Protein AF-A0A2D8ESN5-F1 (afdb_monomer_lite)

Secondary structure (DSSP, 8-state):
---------PPEEEEPPHHHHHHT-EE--HHHHHHHHHTT--TTTPPTT-EEEEEEEETTS-EEEEEEEE-TTT--EEEEETTGGGT--TT-EEEEEEEEETTEEEEEEEETTT-GGGTHHHH--

Sequence (125 aa):
MNLPTLRSHAPAFLVLTATMLNKAIIDANASIRAFAKLVGIDYEQMQPGEKHTVEGEFTDGTPTVLSFYRTVNRGDRRFSVRGIKKQCEAGDTVALTFKVTAEGEVVWVVNVTRQPEYRRLVEAS

Radius of gyration: 13.96 Å; chains: 1; bounding box: 34×30×33 Å

Foldseek 3Di:
DDQPFVDPAQWAKDQAAPCCVVVQKAQQDPSNQVVCVVVVHHLVPDDAADKDWFWAAEPVRHIKIKIWHAHNPPRGTIIGIPPVNVVDDHRWMWIWGWGQDPVGIHIYIYRCVVVVVCVVSPVVD

pLDDT: mean 88.47, std 13.52, range [36.66, 97.5]

Structure (mmCIF, N/CA/C/O backbone):
data_AF-A0A2D8ESN5-F1
#
_entry.id   AF-A0A2D8ESN5-F1
#
loop_
_atom_site.group_PDB
_atom_site.id
_atom_site.type_symbol
_atom_site.label_atom_id
_atom_site.label_alt_id
_atom_site.label_comp_id
_atom_site.label_asym_id
_atom_site.label_entity_id
_atom_site.label_seq_id
_atom_site.pdbx_PDB_ins_code
_atom_site.Cartn_x
_atom_site.Cartn_y
_atom_site.Cartn_z
_atom_site.occupancy
_atom_site.B_iso_or_equiv
_atom_site.auth_seq_id
_atom_site.auth_comp_id
_atom_site.auth_asym_id
_atom_site.auth_atom_id
_atom_site.pdbx_PDB_model_num
ATOM 1 N N . MET A 1 1 ? -18.887 -3.988 14.354 1.00 38.03 1 MET A N 1
ATOM 2 C CA . MET A 1 1 ? -18.555 -2.557 14.179 1.00 38.03 1 MET A CA 1
ATOM 3 C C . MET A 1 1 ? -18.462 -2.297 12.680 1.00 38.03 1 MET A C 1
ATOM 5 O O . MET A 1 1 ? -17.586 -2.856 12.032 1.00 38.03 1 MET A O 1
ATOM 9 N N . ASN A 1 2 ? -19.430 -1.589 12.093 1.00 36.66 2 ASN A N 1
ATOM 10 C CA . ASN A 1 2 ? -19.380 -1.249 10.671 1.00 36.66 2 ASN A CA 1
ATOM 11 C C . ASN A 1 2 ? -18.421 -0.074 10.512 1.00 36.66 2 ASN A C 1
ATOM 13 O O . ASN A 1 2 ? -18.764 1.033 10.903 1.00 36.66 2 ASN A O 1
ATOM 17 N N . LEU A 1 3 ? -17.216 -0.324 9.996 1.00 46.47 3 LEU A N 1
ATOM 18 C CA . LEU A 1 3 ? -16.363 0.742 9.471 1.00 46.47 3 LEU A CA 1
ATOM 19 C C . LEU A 1 3 ? -17.182 1.512 8.423 1.00 46.47 3 LEU A C 1
ATOM 21 O O . LEU A 1 3 ? -17.571 0.896 7.426 1.00 46.47 3 LEU A O 1
ATOM 25 N N . PRO A 1 4 ? -17.500 2.798 8.642 1.00 45.25 4 PRO A N 1
ATOM 26 C CA . PRO A 1 4 ? -18.150 3.610 7.633 1.00 45.25 4 PRO A CA 1
ATOM 27 C C . PRO A 1 4 ? -17.094 3.920 6.576 1.00 45.25 4 PRO A C 1
ATOM 29 O O . PRO A 1 4 ? -16.357 4.890 6.679 1.00 45.25 4 PRO A O 1
ATOM 32 N N . THR A 1 5 ? -16.950 3.042 5.593 1.00 48.66 5 THR A N 1
ATOM 33 C CA . THR A 1 5 ? -16.195 3.351 4.382 1.00 48.66 5 THR A CA 1
ATOM 34 C C . THR A 1 5 ? -17.223 3.807 3.353 1.00 48.66 5 THR A C 1
ATOM 36 O O . THR A 1 5 ? -18.058 3.005 2.937 1.00 48.66 5 THR A O 1
ATOM 39 N N . LEU A 1 6 ? -17.205 5.084 2.955 1.00 44.19 6 LEU A N 1
ATOM 40 C CA . LEU A 1 6 ? -18.179 5.688 2.022 1.00 44.19 6 LEU A CA 1
ATOM 41 C C . LEU A 1 6 ? -17.999 5.226 0.565 1.00 44.19 6 LEU A C 1
ATOM 43 O O . LEU A 1 6 ? -18.619 5.750 -0.358 1.00 44.19 6 LEU A O 1
ATOM 47 N N . ARG A 1 7 ? -17.153 4.224 0.340 1.00 52.06 7 ARG A N 1
ATOM 48 C CA . ARG A 1 7 ? -16.730 3.772 -0.973 1.00 52.06 7 ARG A CA 1
ATOM 49 C C . ARG A 1 7 ? -17.045 2.289 -1.118 1.00 52.06 7 ARG A C 1
ATOM 51 O O . ARG A 1 7 ? -16.393 1.451 -0.506 1.00 52.06 7 ARG A O 1
ATOM 58 N N . SER A 1 8 ? -18.046 1.965 -1.941 1.00 56.62 8 SER A N 1
ATOM 59 C CA . SER A 1 8 ? -18.401 0.605 -2.393 1.00 56.62 8 SER A CA 1
ATOM 60 C C . SER A 1 8 ? -17.311 0.013 -3.301 1.00 56.62 8 SER A C 1
ATOM 62 O O . SER A 1 8 ? -17.550 -0.258 -4.472 1.00 56.62 8 SER A O 1
ATOM 64 N N . HIS A 1 9 ? -16.062 -0.004 -2.848 1.00 65.38 9 HIS A N 1
ATOM 65 C CA . HIS A 1 9 ? -14.895 -0.333 -3.660 1.00 65.38 9 HIS A CA 1
ATOM 66 C C . HIS A 1 9 ? -14.185 -1.484 -2.958 1.00 65.38 9 HIS A C 1
ATOM 68 O O . HIS A 1 9 ? -14.031 -1.454 -1.735 1.00 65.38 9 HIS A O 1
ATOM 74 N N . ALA A 1 10 ? -13.770 -2.498 -3.715 1.00 72.75 10 ALA A N 1
ATOM 75 C CA . ALA A 1 10 ? -13.034 -3.609 -3.136 1.00 72.75 10 ALA A CA 1
ATOM 76 C C . ALA A 1 10 ? -11.734 -3.077 -2.493 1.00 72.75 10 ALA A C 1
ATOM 78 O O . ALA A 1 10 ? -10.989 -2.341 -3.152 1.00 72.75 10 ALA A O 1
ATOM 79 N N . PRO A 1 11 ? -11.465 -3.398 -1.219 1.00 78.25 11 PRO A N 1
ATOM 80 C CA . PRO A 1 11 ? -10.215 -3.034 -0.561 1.00 78.25 11 PRO A CA 1
ATOM 81 C C . PRO A 1 11 ? -9.008 -3.610 -1.310 1.00 78.25 11 PRO A C 1
ATOM 83 O O . PRO A 1 11 ? -9.053 -4.697 -1.888 1.00 78.25 11 PRO A O 1
ATOM 86 N N . ALA A 1 12 ? -7.901 -2.872 -1.296 1.00 91.50 12 ALA A N 1
ATOM 87 C CA . ALA A 1 12 ? -6.641 -3.367 -1.833 1.00 91.50 12 ALA A CA 1
ATOM 88 C C . ALA A 1 12 ? -5.972 -4.269 -0.803 1.00 91.50 12 ALA A C 1
ATOM 90 O O . ALA A 1 12 ? -5.997 -3.930 0.373 1.00 91.50 12 ALA A O 1
ATOM 91 N N . PHE A 1 13 ? -5.298 -5.345 -1.204 1.00 93.38 13 PHE A N 1
ATOM 92 C CA . PHE A 1 13 ? -4.509 -6.120 -0.248 1.00 93.38 13 PHE A CA 1
ATOM 93 C C . PHE A 1 13 ? -3.264 -6.753 -0.859 1.00 93.38 13 PHE A C 1
ATOM 95 O O . PHE A 1 13 ? -3.139 -6.906 -2.077 1.00 93.38 13 PHE A O 1
ATOM 102 N N . LEU A 1 14 ? -2.319 -7.113 0.006 1.00 94.06 14 LEU A N 1
ATOM 103 C CA . LEU A 1 14 ? -1.150 -7.907 -0.349 1.00 94.06 14 LEU A CA 1
ATOM 104 C C . LEU A 1 14 ? -0.618 -8.694 0.852 1.00 94.06 14 LEU A C 1
ATOM 106 O O . LEU A 1 14 ? -0.701 -8.240 1.992 1.00 94.06 14 LEU A O 1
ATOM 110 N N . VAL A 1 15 ? -0.024 -9.854 0.573 1.00 94.94 15 VAL A N 1
ATOM 111 C CA . VAL A 1 15 ? 0.750 -10.625 1.553 1.00 94.94 15 VAL A CA 1
ATOM 112 C C . VAL A 1 15 ? 2.197 -10.152 1.496 1.00 94.94 15 VAL A C 1
ATOM 114 O O . VAL A 1 15 ? 2.829 -10.176 0.436 1.00 94.94 15 VAL A O 1
ATOM 117 N N . LEU A 1 16 ? 2.727 -9.698 2.626 1.00 95.44 16 LEU A N 1
ATOM 118 C CA . LEU A 1 16 ? 4.076 -9.163 2.720 1.00 95.44 16 LEU A CA 1
ATOM 119 C C . LEU A 1 16 ? 5.107 -10.285 2.730 1.00 95.44 16 LEU A C 1
ATOM 121 O O . LEU A 1 16 ? 5.079 -11.177 3.571 1.00 95.44 16 LEU A O 1
ATOM 125 N N . THR A 1 17 ? 6.085 -10.208 1.834 1.00 94.69 17 THR A N 1
ATOM 126 C CA . THR A 1 17 ? 7.252 -11.095 1.872 1.00 94.69 17 THR A CA 1
ATOM 127 C C . THR A 1 17 ? 8.409 -10.447 2.630 1.00 94.69 17 THR A C 1
ATOM 129 O O . THR A 1 17 ? 8.503 -9.220 2.740 1.00 94.69 17 THR A O 1
ATOM 132 N N . ALA A 1 18 ? 9.359 -11.260 3.098 1.00 93.31 18 ALA A N 1
ATOM 133 C CA . ALA A 1 18 ? 10.573 -10.754 3.742 1.00 93.31 18 ALA A CA 1
ATOM 134 C C . ALA A 1 18 ? 11.347 -9.778 2.837 1.00 93.31 18 ALA A C 1
ATOM 136 O O . ALA A 1 18 ? 11.869 -8.767 3.304 1.00 93.31 18 ALA A O 1
ATOM 137 N N . THR A 1 19 ? 11.387 -10.031 1.524 1.00 91.25 19 THR A N 1
ATOM 138 C CA . THR A 1 19 ? 12.041 -9.140 0.556 1.00 91.25 19 THR A CA 1
ATOM 139 C C . THR A 1 19 ? 11.321 -7.802 0.428 1.00 91.25 19 THR A C 1
ATOM 141 O O . THR A 1 19 ? 11.990 -6.766 0.420 1.00 91.25 19 THR A O 1
ATOM 144 N N . MET A 1 20 ? 9.984 -7.817 0.362 1.00 93.12 20 MET A N 1
ATOM 145 C CA . MET A 1 20 ? 9.164 -6.603 0.286 1.00 93.12 20 MET A CA 1
ATOM 146 C C . MET A 1 20 ? 9.404 -5.698 1.485 1.00 93.12 20 MET A C 1
ATOM 148 O O . MET A 1 20 ? 9.629 -4.501 1.317 1.00 93.12 20 MET A O 1
ATOM 152 N N . LEU A 1 21 ? 9.429 -6.285 2.684 1.00 92.44 21 LEU A N 1
ATOM 153 C CA . LEU A 1 21 ? 9.769 -5.563 3.898 1.00 92.44 21 LEU A CA 1
ATOM 154 C C . LEU A 1 21 ? 11.196 -5.044 3.805 1.00 92.44 21 LEU A C 1
ATOM 156 O O . LEU A 1 21 ? 11.399 -3.834 3.809 1.00 92.44 21 LEU A O 1
ATOM 160 N N . ASN A 1 22 ? 12.188 -5.925 3.663 1.00 88.75 22 ASN A N 1
ATOM 161 C CA . ASN A 1 22 ? 13.602 -5.562 3.746 1.00 88.75 22 ASN A CA 1
ATOM 162 C C . ASN A 1 22 ? 13.998 -4.445 2.784 1.00 88.75 22 ASN A C 1
ATOM 164 O O . ASN A 1 22 ? 14.637 -3.487 3.224 1.00 88.75 22 ASN A O 1
ATOM 168 N N . LYS A 1 23 ? 13.561 -4.536 1.526 1.00 85.19 23 LYS A N 1
ATOM 169 C CA . LYS A 1 23 ? 13.872 -3.551 0.487 1.00 85.19 23 LYS A CA 1
ATOM 170 C C . LYS A 1 23 ? 12.884 -2.383 0.431 1.00 85.19 23 LYS A C 1
ATOM 172 O O . LYS A 1 23 ? 13.163 -1.426 -0.277 1.00 85.19 23 LYS A O 1
ATOM 177 N N . ALA A 1 24 ? 11.758 -2.454 1.148 1.00 79.62 24 ALA A N 1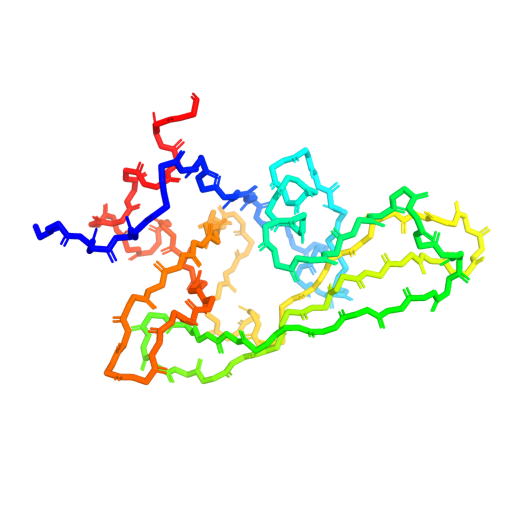
ATOM 178 C CA . ALA A 1 24 ? 10.640 -1.510 1.045 1.00 79.62 24 ALA A CA 1
ATOM 179 C C . ALA A 1 24 ? 10.155 -1.312 -0.408 1.00 79.62 24 ALA A C 1
ATOM 181 O O . ALA A 1 24 ? 9.811 -0.206 -0.828 1.00 79.62 24 ALA A O 1
ATOM 182 N N . ILE A 1 25 ? 10.160 -2.398 -1.184 1.00 82.06 25 ILE A N 1
ATOM 183 C CA . ILE A 1 25 ? 9.784 -2.427 -2.598 1.00 82.06 25 ILE A CA 1
ATOM 184 C C . ILE A 1 25 ? 8.693 -3.478 -2.759 1.00 82.06 25 ILE A C 1
ATOM 186 O O . ILE A 1 25 ? 8.952 -4.667 -2.582 1.00 82.06 25 ILE A O 1
ATOM 190 N N . ILE A 1 26 ? 7.484 -3.032 -3.086 1.00 93.12 26 ILE A N 1
ATOM 191 C CA . ILE A 1 26 ? 6.327 -3.892 -3.327 1.00 93.12 26 ILE A CA 1
ATOM 192 C C . ILE A 1 26 ? 5.887 -3.669 -4.770 1.00 93.12 26 ILE A C 1
ATOM 194 O O . ILE A 1 26 ? 5.714 -2.526 -5.191 1.00 93.12 26 ILE A O 1
ATOM 198 N N . ASP A 1 27 ? 5.704 -4.739 -5.535 1.00 94.06 27 ASP A N 1
ATOM 199 C CA . ASP A 1 27 ? 5.094 -4.618 -6.857 1.00 94.06 27 ASP A CA 1
ATOM 200 C C . ASP A 1 27 ? 3.603 -4.302 -6.705 1.00 94.06 27 ASP A C 1
ATOM 202 O O . ASP A 1 27 ? 2.884 -4.942 -5.933 1.00 94.06 27 ASP A O 1
ATOM 206 N N . ALA A 1 28 ? 3.125 -3.301 -7.443 1.00 94.12 28 ALA A N 1
ATOM 207 C CA . ALA A 1 28 ? 1.726 -2.904 -7.401 1.00 94.12 28 ALA A CA 1
ATOM 208 C C . ALA A 1 28 ? 0.870 -3.957 -8.125 1.00 94.12 28 ALA A C 1
ATOM 210 O O . ALA A 1 28 ? 0.746 -3.950 -9.357 1.00 94.12 28 ALA A O 1
ATOM 211 N N . ASN A 1 29 ? 0.287 -4.880 -7.356 1.00 94.25 29 ASN A N 1
ATOM 212 C CA . ASN A 1 29 ? -0.644 -5.892 -7.857 1.00 94.25 29 ASN A CA 1
ATOM 213 C C . ASN A 1 29 ? -1.952 -5.252 -8.385 1.00 94.25 29 ASN A C 1
ATOM 215 O O . ASN A 1 29 ? -2.134 -4.035 -8.338 1.00 94.25 29 ASN A O 1
ATOM 219 N N . ALA A 1 30 ? -2.869 -6.062 -8.922 1.00 92.81 30 ALA A N 1
ATOM 220 C CA . ALA A 1 30 ? -4.101 -5.551 -9.529 1.00 92.81 30 ALA A CA 1
ATOM 221 C C . ALA A 1 30 ? -4.942 -4.695 -8.566 1.00 92.81 30 ALA A C 1
ATOM 223 O O . ALA A 1 30 ? -5.365 -3.604 -8.950 1.00 92.81 30 ALA A O 1
ATOM 224 N N . SER A 1 31 ? -5.114 -5.135 -7.317 1.00 93.06 31 SER A N 1
ATOM 225 C CA . SER A 1 31 ? -5.903 -4.402 -6.328 1.00 93.06 31 SER A CA 1
ATOM 226 C C . SER A 1 31 ? -5.226 -3.097 -5.903 1.00 93.06 31 SER A C 1
ATOM 228 O O . SER A 1 31 ? -5.894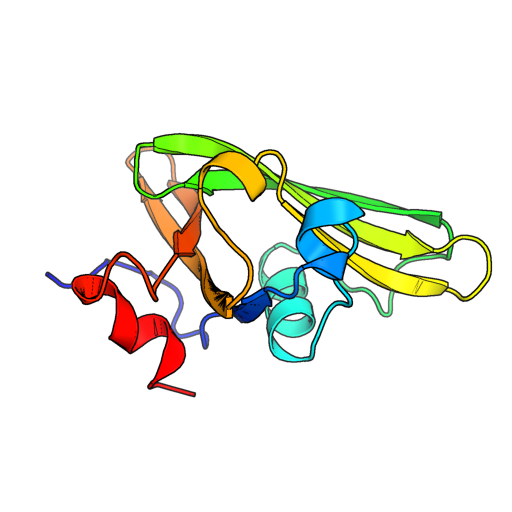 -2.080 -5.768 1.00 93.06 31 SER A O 1
ATOM 230 N N . ILE A 1 32 ? -3.893 -3.075 -5.771 1.00 94.88 32 ILE A N 1
ATOM 231 C CA . ILE A 1 32 ? -3.133 -1.853 -5.460 1.00 94.88 32 ILE A CA 1
ATOM 232 C C . ILE A 1 32 ? -3.228 -0.837 -6.599 1.00 94.88 32 ILE A C 1
ATOM 234 O O . ILE A 1 32 ? -3.369 0.355 -6.343 1.00 94.88 32 ILE A O 1
ATOM 238 N N . ARG A 1 33 ? -3.200 -1.285 -7.860 1.00 95.06 33 ARG A N 1
ATOM 239 C CA . ARG A 1 33 ? -3.397 -0.390 -9.012 1.00 95.06 33 ARG A CA 1
ATOM 240 C C . ARG A 1 33 ? -4.820 0.158 -9.077 1.00 95.06 33 ARG A C 1
ATOM 242 O O . ARG A 1 33 ? -4.988 1.331 -9.384 1.00 95.06 33 ARG A O 1
ATOM 249 N N . ALA A 1 34 ? -5.826 -0.664 -8.778 1.00 92.50 34 ALA A N 1
ATOM 250 C CA . ALA A 1 34 ? -7.205 -0.197 -8.671 1.00 92.50 34 ALA A CA 1
ATOM 251 C C . ALA A 1 34 ? -7.344 0.844 -7.551 1.00 92.50 34 ALA A C 1
ATOM 253 O O . ALA A 1 34 ? -7.902 1.911 -7.785 1.00 92.50 34 ALA A O 1
ATOM 254 N N . PHE A 1 35 ? -6.751 0.583 -6.383 1.00 92.88 35 PHE A N 1
ATOM 255 C CA . PHE A 1 35 ? -6.730 1.521 -5.263 1.00 92.88 35 PHE A CA 1
ATOM 256 C C . PHE A 1 35 ? -6.028 2.839 -5.605 1.00 92.88 35 PHE A C 1
ATOM 258 O O . PHE A 1 35 ? -6.547 3.903 -5.285 1.00 92.88 35 PHE A O 1
ATOM 265 N N . ALA A 1 36 ? -4.895 2.785 -6.311 1.00 94.12 36 ALA A N 1
ATOM 266 C CA . ALA A 1 36 ? -4.183 3.977 -6.768 1.00 94.12 36 ALA A CA 1
ATOM 267 C C . ALA A 1 36 ? -5.097 4.910 -7.589 1.00 94.12 36 ALA A C 1
ATOM 269 O O . ALA A 1 36 ? -5.107 6.117 -7.360 1.00 94.12 36 ALA A O 1
ATOM 270 N N . LYS A 1 37 ? -5.949 4.361 -8.466 1.00 93.31 37 LYS A N 1
ATOM 271 C CA . LYS A 1 37 ? -6.896 5.168 -9.256 1.00 93.31 37 LYS A CA 1
ATOM 272 C C . LYS A 1 37 ? -7.924 5.891 -8.387 1.00 93.31 37 LYS A C 1
ATOM 274 O O . LYS A 1 37 ? -8.313 7.007 -8.716 1.00 93.31 37 LYS A O 1
ATOM 279 N N . LEU A 1 38 ? -8.332 5.292 -7.266 1.00 91.00 38 LEU A N 1
ATOM 280 C CA . LEU A 1 38 ? -9.275 5.908 -6.322 1.00 91.00 38 LEU A CA 1
ATOM 281 C C . LEU A 1 38 ? -8.697 7.152 -5.648 1.00 91.00 38 LEU A C 1
ATOM 283 O O . LEU A 1 38 ? -9.444 8.067 -5.315 1.00 91.00 38 LEU A O 1
ATOM 287 N N . VAL A 1 39 ? -7.376 7.181 -5.468 1.00 91.19 39 VAL A N 1
ATOM 288 C CA . VAL A 1 39 ? -6.632 8.327 -4.928 1.00 91.19 39 VAL A CA 1
ATOM 289 C C . VAL A 1 39 ? -6.070 9.234 -6.033 1.00 91.19 39 VAL A C 1
ATOM 291 O O . VAL A 1 39 ? -5.198 10.054 -5.771 1.00 91.19 39 VAL A O 1
ATOM 294 N N . GLY A 1 40 ? -6.564 9.097 -7.270 1.00 92.69 40 GLY A N 1
ATOM 295 C CA . GLY A 1 40 ? -6.202 9.958 -8.401 1.00 92.69 40 GLY A CA 1
ATOM 296 C C . GLY A 1 40 ? -4.885 9.605 -9.098 1.00 92.69 40 GLY A C 1
ATOM 297 O O . GLY A 1 40 ? -4.382 10.410 -9.875 1.00 92.69 40 GLY A O 1
ATOM 298 N N . ILE A 1 41 ? -4.317 8.423 -8.844 1.00 95.25 41 ILE A N 1
ATOM 299 C CA . ILE A 1 41 ? -3.032 7.989 -9.404 1.00 95.25 41 ILE A CA 1
ATOM 300 C C . ILE A 1 41 ? -3.262 6.858 -10.412 1.00 95.25 41 ILE A C 1
ATOM 302 O O . ILE A 1 41 ? -3.622 5.740 -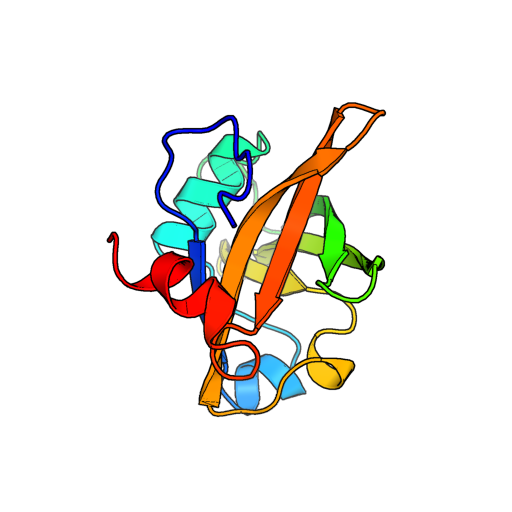10.040 1.00 95.25 41 ILE A O 1
ATOM 306 N N . ASP A 1 42 ? -2.993 7.112 -11.694 1.00 95.88 42 ASP A N 1
ATOM 307 C CA . ASP A 1 42 ? -3.029 6.081 -12.736 1.00 95.88 42 ASP A CA 1
ATOM 308 C C . ASP A 1 42 ? -1.620 5.740 -13.234 1.00 95.88 42 ASP A C 1
ATOM 310 O O . ASP A 1 42 ? -0.993 6.505 -13.966 1.00 95.88 42 ASP A O 1
ATOM 314 N N . TYR A 1 43 ? -1.131 4.548 -12.883 1.00 95.25 43 TYR A N 1
ATOM 315 C CA . TYR A 1 43 ? 0.169 4.053 -13.341 1.00 95.25 43 TYR A CA 1
ATOM 316 C C . TYR A 1 43 ? 0.322 4.015 -14.867 1.00 95.25 43 TYR A C 1
ATOM 318 O O . TYR A 1 43 ? 1.453 4.078 -15.346 1.00 95.25 43 TYR A O 1
ATOM 326 N N . GLU A 1 44 ? -0.773 3.884 -15.621 1.00 93.94 44 GLU A N 1
ATOM 327 C CA . GLU A 1 44 ? -0.729 3.876 -17.089 1.00 93.94 44 GLU A CA 1
ATOM 328 C C . GLU A 1 44 ? -0.431 5.270 -17.663 1.00 93.94 44 GLU A C 1
ATOM 330 O O . GLU A 1 44 ? 0.085 5.384 -18.771 1.00 93.94 44 GLU A O 1
ATOM 335 N N . GLN A 1 45 ? -0.715 6.326 -16.896 1.00 95.50 45 GLN A N 1
ATOM 336 C CA . GLN A 1 45 ? -0.434 7.715 -17.266 1.00 95.50 45 GLN A CA 1
ATOM 337 C C . GLN A 1 45 ? 0.917 8.207 -16.727 1.00 95.50 45 GLN A C 1
ATOM 339 O O . GLN A 1 45 ? 1.442 9.205 -17.214 1.00 95.50 45 GLN A O 1
ATOM 344 N N . MET A 1 46 ? 1.496 7.500 -15.753 1.00 96.50 46 MET A N 1
ATOM 345 C CA . MET A 1 46 ? 2.783 7.852 -15.152 1.00 96.50 46 MET A CA 1
ATOM 346 C C . MET A 1 46 ? 3.963 7.552 -16.082 1.00 96.50 46 MET A C 1
ATOM 348 O O . MET A 1 46 ? 4.021 6.496 -16.721 1.00 96.50 46 MET A O 1
ATOM 352 N N . GLN A 1 47 ? 4.978 8.408 -16.060 1.00 96.12 47 GLN A N 1
ATOM 353 C CA . GLN A 1 47 ? 6.258 8.196 -16.732 1.00 96.12 47 GLN A CA 1
ATOM 354 C C . GLN A 1 47 ? 7.227 7.364 -15.869 1.00 96.12 47 GLN A C 1
ATOM 356 O O . GLN A 1 47 ? 7.126 7.350 -14.639 1.00 96.12 47 GLN A O 1
ATOM 361 N N . PRO A 1 48 ? 8.194 6.641 -16.468 1.00 96.44 48 PRO A N 1
ATOM 362 C CA . PRO A 1 48 ? 9.273 6.005 -15.712 1.00 96.44 48 PRO A CA 1
ATOM 363 C C . PRO A 1 48 ? 10.020 7.013 -14.823 1.00 96.44 48 PRO A C 1
ATOM 365 O O . PRO A 1 48 ? 10.433 8.070 -15.286 1.00 96.44 48 PRO A O 1
ATOM 368 N N . GLY A 1 49 ? 10.203 6.681 -13.543 1.00 94.38 49 GLY A N 1
ATOM 369 C CA . GLY A 1 49 ? 10.810 7.568 -12.543 1.00 94.38 49 GLY A CA 1
ATOM 370 C C . GLY A 1 49 ? 9.819 8.460 -11.793 1.00 94.38 49 GLY A C 1
ATOM 371 O O . GLY A 1 49 ? 10.175 9.007 -10.751 1.00 94.38 49 GLY A O 1
ATOM 372 N N . GLU A 1 50 ? 8.575 8.567 -12.263 1.00 97.19 50 GLU A N 1
ATOM 373 C CA . GLU A 1 50 ? 7.539 9.350 -11.598 1.00 97.19 50 GLU A CA 1
ATOM 374 C C . GLU A 1 50 ? 7.095 8.694 -10.286 1.00 97.19 50 GLU A C 1
ATOM 376 O O . GLU A 1 50 ? 7.009 7.463 -10.174 1.00 97.19 50 GLU A O 1
ATOM 381 N N . LYS A 1 51 ? 6.805 9.530 -9.287 1.00 96.75 51 LYS A N 1
ATOM 382 C CA . LYS A 1 51 ? 6.390 9.124 -7.947 1.00 96.75 51 LYS A CA 1
ATOM 383 C C . LYS A 1 51 ? 5.319 10.070 -7.418 1.00 96.75 51 LYS A C 1
ATOM 385 O O . LYS A 1 51 ? 5.552 11.269 -7.325 1.00 96.75 51 LYS A O 1
ATOM 390 N N . HIS A 1 52 ? 4.220 9.486 -6.963 1.00 97.50 52 HIS A N 1
ATOM 391 C CA . HIS A 1 52 ? 3.134 10.156 -6.255 1.00 97.50 52 HIS A CA 1
ATOM 392 C C . HIS A 1 52 ? 3.037 9.639 -4.829 1.00 97.50 52 HIS A C 1
ATOM 394 O O . HIS A 1 52 ? 3.334 8.471 -4.554 1.00 97.50 52 HIS A O 1
ATOM 400 N N . THR A 1 53 ? 2.626 10.508 -3.913 1.00 96.88 53 THR A N 1
ATOM 401 C CA . THR A 1 53 ? 2.478 10.164 -2.499 1.00 96.88 53 THR A CA 1
ATOM 402 C C . THR A 1 53 ? 1.112 10.539 -1.974 1.00 96.88 53 THR A C 1
ATOM 404 O O . THR A 1 53 ? 0.587 11.591 -2.322 1.00 96.88 53 THR A O 1
ATOM 407 N N . VAL A 1 54 ? 0.579 9.693 -1.099 1.00 95.56 54 VAL A N 1
ATOM 408 C CA . VAL A 1 54 ? -0.696 9.910 -0.417 1.00 95.56 54 VAL A CA 1
ATOM 409 C C . VAL A 1 54 ? -0.483 9.704 1.074 1.00 95.56 54 VAL A C 1
ATOM 411 O O . VAL A 1 54 ? 0.202 8.761 1.485 1.00 95.56 54 VAL A O 1
ATOM 414 N N . GLU A 1 55 ? -1.039 10.601 1.876 1.00 95.69 55 GLU A N 1
ATOM 415 C CA . GLU A 1 55 ? -1.029 10.478 3.329 1.00 95.69 55 GLU A CA 1
ATOM 416 C C . GLU A 1 55 ? -2.008 9.392 3.775 1.00 95.69 55 GLU A C 1
ATOM 418 O O . GLU A 1 55 ? -3.070 9.188 3.185 1.00 95.69 55 GLU A O 1
ATOM 423 N N . GLY A 1 56 ? -1.632 8.671 4.821 1.00 94.88 56 GLY A N 1
ATOM 424 C CA . GLY A 1 56 ? -2.486 7.671 5.432 1.00 94.88 56 GLY A CA 1
ATOM 425 C C . GLY A 1 56 ? -2.143 7.478 6.894 1.00 94.88 56 GLY A C 1
ATOM 426 O O . GLY A 1 56 ? -1.236 8.112 7.430 1.00 94.88 56 GLY A O 1
ATOM 427 N N . GLU A 1 57 ? -2.830 6.549 7.533 1.00 96.00 57 GLU A N 1
ATOM 428 C CA . GLU A 1 57 ? -2.569 6.174 8.916 1.00 96.00 57 GLU A CA 1
ATOM 429 C C . GLU A 1 57 ? -2.681 4.659 9.108 1.00 96.00 57 GLU A C 1
ATOM 431 O O . GLU A 1 57 ? -3.393 3.961 8.378 1.00 96.00 57 GLU A O 1
ATOM 436 N N . PHE A 1 58 ? -1.956 4.142 10.094 1.00 95.94 58 PHE A N 1
ATOM 437 C CA . PHE A 1 58 ? -2.156 2.789 10.601 1.00 95.94 58 PHE A CA 1
ATOM 438 C C . PHE A 1 58 ? -3.346 2.742 11.571 1.00 95.94 58 PHE A C 1
ATOM 440 O O . PHE A 1 58 ? -3.905 3.762 11.974 1.00 95.94 58 PHE A O 1
ATOM 447 N N . THR A 1 59 ? -3.758 1.538 11.962 1.00 93.25 59 THR A N 1
ATOM 448 C CA . THR A 1 59 ? -4.897 1.326 12.872 1.00 93.25 59 THR A CA 1
ATOM 449 C C . THR A 1 59 ? -4.694 1.878 14.280 1.00 93.25 59 THR A C 1
ATOM 451 O O . THR A 1 59 ? -5.675 2.215 14.935 1.00 93.25 59 THR A O 1
ATOM 454 N N . ASP A 1 60 ? -3.445 2.038 14.713 1.00 92.00 60 ASP A N 1
ATOM 455 C CA . ASP A 1 60 ? -3.066 2.677 15.977 1.00 92.00 60 ASP A CA 1
ATOM 456 C C . ASP A 1 60 ? -3.017 4.218 15.901 1.00 92.00 60 ASP A C 1
ATOM 458 O O . ASP A 1 60 ? -2.658 4.872 16.878 1.00 92.00 60 ASP A O 1
ATOM 462 N N . GLY A 1 61 ? -3.366 4.807 14.749 1.00 92.44 61 GLY A N 1
ATOM 463 C CA . GLY A 1 61 ? -3.303 6.249 14.503 1.00 92.44 61 GLY A CA 1
ATOM 464 C C . GLY A 1 61 ? -1.917 6.757 14.102 1.00 92.44 61 GLY A C 1
ATOM 465 O O . GLY A 1 61 ? -1.751 7.956 13.895 1.00 92.44 61 GLY A O 1
ATOM 466 N N . THR A 1 62 ? -0.910 5.886 13.961 1.00 95.38 62 THR A N 1
ATOM 467 C CA . THR A 1 62 ? 0.416 6.291 13.481 1.00 95.38 62 THR A CA 1
ATOM 468 C C . THR A 1 62 ? 0.319 6.814 12.041 1.00 95.38 62 THR A C 1
ATOM 470 O O . THR A 1 62 ? -0.044 6.039 11.147 1.00 95.38 62 THR A O 1
ATOM 473 N N . PRO A 1 63 ? 0.717 8.071 11.759 1.00 96.00 63 PRO A N 1
ATOM 474 C CA . PRO A 1 63 ? 0.718 8.600 10.400 1.00 96.00 63 PRO A CA 1
ATOM 475 C C . PRO A 1 63 ? 1.724 7.874 9.505 1.00 96.00 63 PRO A C 1
ATOM 477 O O . PRO A 1 63 ? 2.829 7.505 9.920 1.00 96.00 63 PRO A O 1
ATOM 480 N N . THR A 1 64 ? 1.373 7.710 8.237 1.00 96.44 64 THR A N 1
ATOM 481 C CA . THR A 1 64 ? 2.220 7.101 7.217 1.00 96.44 64 THR A CA 1
ATOM 482 C C . THR A 1 64 ? 2.069 7.796 5.867 1.00 96.44 64 THR A C 1
ATOM 484 O O . THR A 1 64 ? 1.203 8.636 5.649 1.00 96.44 64 THR A O 1
ATOM 487 N N . VAL A 1 65 ? 2.969 7.451 4.951 1.00 96.81 65 VAL A N 1
ATOM 488 C CA . VAL A 1 65 ? 2.954 7.914 3.568 1.00 96.81 65 VAL A CA 1
ATOM 489 C C . VAL A 1 65 ? 3.018 6.696 2.665 1.00 96.81 65 VAL A C 1
ATOM 491 O O . VAL A 1 65 ? 3.950 5.886 2.755 1.00 96.81 65 VAL A O 1
ATOM 494 N N . LEU A 1 66 ? 2.036 6.593 1.779 1.00 95.69 66 LEU A N 1
ATOM 495 C CA . LEU A 1 66 ? 1.994 5.630 0.696 1.00 95.69 66 LEU A CA 1
ATOM 496 C C . LEU A 1 66 ? 2.682 6.253 -0.515 1.00 95.69 66 LEU A C 1
ATOM 498 O O . LEU A 1 66 ? 2.413 7.397 -0.866 1.00 95.69 66 LEU A O 1
ATOM 502 N N . SER A 1 67 ? 3.591 5.520 -1.147 1.00 96.62 67 SER A N 1
ATOM 503 C CA . SER A 1 67 ? 4.275 5.947 -2.368 1.00 96.62 67 SER A CA 1
ATOM 504 C C . SER A 1 67 ? 3.910 5.031 -3.524 1.00 96.62 67 SER A C 1
ATOM 506 O O . SER A 1 67 ? 4.166 3.831 -3.456 1.00 96.62 67 SER A O 1
ATOM 508 N N . PHE A 1 68 ? 3.399 5.606 -4.605 1.00 96.69 68 PHE A N 1
ATOM 509 C CA . PHE A 1 68 ? 3.097 4.929 -5.862 1.00 96.69 68 PHE A CA 1
ATOM 510 C C . PHE A 1 68 ? 4.066 5.458 -6.914 1.00 96.69 68 PHE A C 1
ATOM 512 O O . PHE A 1 68 ? 4.150 6.665 -7.118 1.00 96.69 68 PHE A O 1
ATOM 519 N N . TYR A 1 69 ? 4.864 4.592 -7.534 1.00 96.31 69 TYR A N 1
ATOM 520 C CA . TYR A 1 69 ? 5.933 5.041 -8.425 1.00 96.31 69 TYR A CA 1
ATOM 521 C C . TYR A 1 69 ? 6.237 4.060 -9.550 1.00 96.31 69 TYR A C 1
ATOM 523 O O . TYR A 1 69 ? 6.014 2.854 -9.419 1.00 96.31 69 TYR A O 1
ATOM 531 N N . ARG A 1 70 ? 6.793 4.572 -10.650 1.00 96.75 70 ARG A N 1
ATOM 532 C CA . ARG A 1 70 ? 7.369 3.750 -11.718 1.00 96.75 70 ARG A CA 1
ATOM 533 C C . ARG A 1 70 ? 8.885 3.750 -11.620 1.00 96.75 70 ARG A C 1
ATOM 535 O O . ARG A 1 70 ? 9.499 4.792 -11.414 1.00 96.75 70 ARG A O 1
ATOM 542 N N . THR A 1 71 ? 9.523 2.593 -11.775 1.00 94.00 71 THR A N 1
ATOM 543 C CA . THR A 1 71 ? 10.994 2.547 -11.790 1.00 94.00 71 THR A CA 1
ATOM 544 C C . THR A 1 71 ? 11.556 3.251 -13.019 1.00 94.00 71 THR A C 1
ATOM 546 O O . THR A 1 71 ? 10.980 3.160 -14.097 1.00 94.00 71 THR A O 1
ATOM 549 N N . VAL A 1 72 ? 12.702 3.920 -12.867 1.00 91.94 72 VAL A N 1
ATOM 550 C CA . VAL A 1 72 ? 13.353 4.660 -13.964 1.00 91.94 72 VAL A CA 1
ATOM 551 C C . VAL A 1 72 ? 13.687 3.741 -15.144 1.00 91.94 72 VAL A C 1
ATOM 553 O O . VAL A 1 72 ? 13.419 4.086 -16.286 1.00 91.94 72 VAL A O 1
ATOM 556 N N . ASN A 1 73 ? 14.226 2.549 -14.874 1.00 89.75 73 ASN A N 1
ATOM 557 C CA . ASN A 1 73 ? 14.774 1.694 -15.931 1.00 89.75 73 ASN A CA 1
ATOM 558 C C . ASN A 1 73 ? 13.695 0.884 -16.658 1.00 89.75 73 ASN A C 1
ATOM 560 O O . ASN A 1 73 ? 13.545 0.979 -17.869 1.00 89.75 73 ASN A O 1
ATOM 564 N N . ARG A 1 74 ? 12.961 0.040 -15.922 1.00 87.88 74 ARG A N 1
ATOM 565 C CA . ARG A 1 74 ? 11.984 -0.896 -16.508 1.00 87.88 74 ARG A CA 1
ATOM 566 C C . ARG A 1 74 ? 10.564 -0.336 -16.539 1.00 87.88 74 ARG A C 1
ATOM 568 O O . ARG A 1 74 ? 9.686 -0.950 -17.133 1.00 87.88 74 ARG A O 1
ATOM 575 N N . GLY A 1 75 ? 10.318 0.796 -15.877 1.00 90.88 75 GLY A N 1
ATOM 576 C CA . GLY A 1 75 ? 8.970 1.334 -15.720 1.00 90.88 75 GLY A CA 1
ATOM 577 C C . GLY A 1 75 ? 8.070 0.464 -14.839 1.00 90.88 75 GLY A C 1
ATOM 578 O O . GLY A 1 75 ? 6.849 0.583 -14.960 1.00 90.88 75 GLY A O 1
ATOM 579 N N . ASP A 1 76 ? 8.648 -0.398 -13.988 1.00 94.19 76 ASP A N 1
ATOM 580 C CA . ASP A 1 76 ? 7.907 -1.312 -13.110 1.00 94.19 76 ASP A CA 1
ATOM 581 C C . ASP A 1 76 ? 6.998 -0.503 -12.183 1.00 94.19 76 ASP A C 1
ATOM 583 O O . ASP A 1 76 ? 7.447 0.455 -11.549 1.00 94.19 76 ASP A O 1
ATOM 587 N N . ARG A 1 77 ? 5.735 -0.916 -12.071 1.00 96.12 77 ARG A N 1
ATOM 588 C CA . ARG A 1 77 ? 4.741 -0.282 -11.197 1.00 96.12 77 ARG A CA 1
ATOM 589 C C . ARG A 1 77 ? 4.964 -0.752 -9.766 1.00 96.12 77 ARG A C 1
ATOM 591 O O . ARG A 1 77 ? 4.749 -1.925 -9.460 1.00 96.12 77 ARG A O 1
ATOM 598 N N . ARG A 1 78 ? 5.394 0.155 -8.896 1.00 95.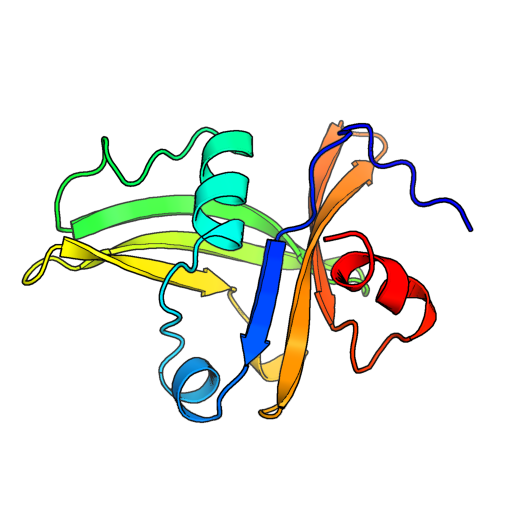81 78 ARG A N 1
ATOM 599 C CA . ARG A 1 78 ? 5.776 -0.150 -7.519 1.00 95.81 78 ARG A CA 1
ATOM 600 C C . ARG A 1 78 ? 5.052 0.703 -6.503 1.00 95.81 78 ARG A C 1
ATOM 602 O O . ARG A 1 78 ? 4.562 1.796 -6.788 1.00 95.81 78 ARG A O 1
ATOM 609 N N . PHE A 1 79 ? 5.028 0.160 -5.302 1.00 95.19 79 PHE A N 1
ATOM 610 C CA . PHE A 1 79 ? 4.342 0.660 -4.138 1.00 95.19 79 PHE A CA 1
ATOM 611 C C . PHE A 1 79 ? 5.255 0.557 -2.910 1.00 95.19 79 PHE A C 1
ATOM 613 O O . PHE A 1 79 ? 6.112 -0.330 -2.822 1.00 95.19 79 PHE A O 1
ATOM 620 N N . SER A 1 80 ? 5.089 1.462 -1.951 1.00 95.25 80 SER A N 1
ATOM 621 C CA . SER A 1 80 ? 5.659 1.315 -0.614 1.00 95.25 80 SER A CA 1
ATOM 622 C C . SER A 1 80 ? 4.834 2.057 0.433 1.00 95.25 80 SER A C 1
ATOM 624 O O . SER A 1 80 ? 4.154 3.035 0.131 1.00 95.25 80 SER A O 1
ATOM 626 N N . VAL A 1 81 ? 4.923 1.591 1.680 1.00 95.50 81 VAL A N 1
ATOM 627 C CA . VAL A 1 81 ? 4.311 2.233 2.849 1.00 95.50 81 VAL A CA 1
ATOM 628 C C . VAL A 1 81 ? 5.412 2.562 3.842 1.00 95.50 81 VAL A C 1
ATOM 630 O O . VAL A 1 81 ? 6.172 1.684 4.274 1.00 95.50 81 VAL A O 1
ATOM 633 N N . ARG A 1 82 ? 5.522 3.835 4.216 1.00 95.38 82 ARG A N 1
ATOM 634 C CA . ARG A 1 82 ? 6.528 4.274 5.183 1.00 95.38 82 ARG A CA 1
ATOM 635 C C . ARG A 1 82 ? 6.263 3.635 6.551 1.00 95.38 82 ARG A 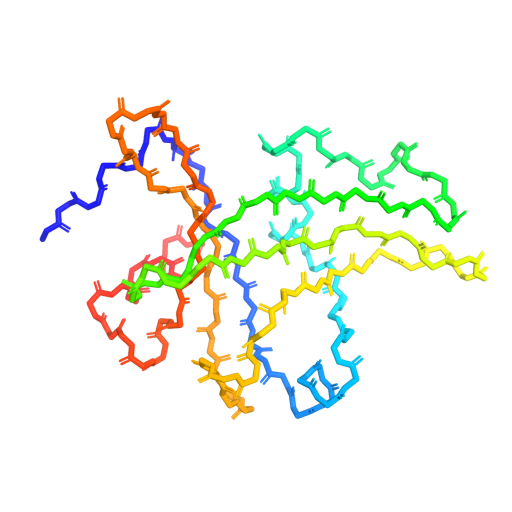C 1
ATOM 637 O O . ARG A 1 82 ? 5.150 3.640 7.057 1.00 95.38 82 ARG A O 1
ATOM 644 N N . GLY A 1 83 ? 7.304 3.085 7.171 1.00 93.94 83 GLY A N 1
ATOM 645 C CA . GLY A 1 83 ? 7.199 2.521 8.521 1.00 93.94 83 GLY A CA 1
ATOM 646 C C . GLY A 1 83 ? 6.524 1.148 8.616 1.00 93.94 83 GLY A C 1
ATOM 647 O O . GLY A 1 83 ? 6.403 0.641 9.724 1.00 93.94 83 GLY A O 1
ATOM 648 N N . ILE A 1 84 ? 6.172 0.501 7.496 1.00 94.06 84 ILE A N 1
ATOM 649 C CA . ILE A 1 84 ? 5.462 -0.794 7.489 1.00 94.06 84 ILE A CA 1
ATOM 650 C C . ILE A 1 84 ? 6.153 -1.897 8.307 1.00 94.06 84 ILE A C 1
ATOM 652 O O . ILE A 1 84 ? 5.481 -2.679 8.963 1.00 94.06 84 ILE A O 1
ATOM 656 N N . LYS A 1 85 ? 7.494 -1.908 8.369 1.00 93.94 85 LYS A N 1
ATOM 657 C CA . LYS A 1 85 ? 8.274 -2.863 9.185 1.00 93.94 85 LYS A CA 1
ATOM 658 C C . LYS A 1 85 ? 8.012 -2.767 10.690 1.00 93.94 85 LYS A C 1
ATOM 660 O O . LYS A 1 85 ? 8.324 -3.701 11.411 1.00 93.94 85 LYS A O 1
ATOM 665 N N . LYS A 1 86 ? 7.523 -1.623 11.178 1.00 93.81 86 LYS A N 1
ATOM 666 C CA . LYS A 1 86 ? 7.181 -1.446 12.597 1.00 93.81 86 LYS A CA 1
ATOM 667 C C . LYS A 1 86 ? 5.815 -2.046 12.937 1.00 93.81 86 LYS A C 1
ATOM 669 O O . LYS A 1 86 ? 5.541 -2.273 14.103 1.00 93.81 86 LYS A O 1
ATOM 674 N N . GLN A 1 87 ? 4.984 -2.273 11.920 1.00 93.62 87 GLN A N 1
ATOM 675 C CA . GLN A 1 87 ? 3.580 -2.665 12.053 1.00 93.62 87 GLN A CA 1
ATOM 676 C C . GLN A 1 87 ? 3.306 -4.072 11.493 1.00 93.62 87 GLN A C 1
ATOM 678 O O . GLN A 1 87 ? 2.211 -4.609 11.657 1.00 93.62 87 GLN A O 1
ATOM 683 N N . CYS A 1 88 ? 4.258 -4.657 10.759 1.00 95.06 88 CYS A N 1
ATOM 684 C CA . CYS A 1 88 ? 4.079 -5.900 10.011 1.00 95.06 88 CYS A CA 1
ATOM 685 C C . CYS A 1 88 ? 5.365 -6.736 9.960 1.00 95.06 88 CYS A C 1
ATOM 687 O O . CYS A 1 88 ? 6.471 -6.194 9.905 1.00 95.06 88 CYS A O 1
ATOM 689 N N . GLU A 1 89 ? 5.194 -8.051 9.849 1.00 96.56 89 GLU A N 1
ATOM 690 C CA . GLU A 1 89 ? 6.241 -9.039 9.574 1.00 96.56 89 GLU A CA 1
ATOM 691 C C . GLU A 1 89 ? 5.974 -9.799 8.268 1.00 96.56 89 GLU A C 1
ATOM 693 O O . GLU A 1 89 ? 4.933 -9.655 7.624 1.00 96.56 89 GLU A O 1
ATOM 698 N N . ALA A 1 90 ? 6.962 -10.576 7.823 1.00 96.25 90 ALA A N 1
ATOM 699 C CA . ALA A 1 90 ? 6.802 -11.411 6.642 1.00 96.25 90 ALA A CA 1
ATOM 700 C C . ALA A 1 90 ? 5.712 -12.464 6.895 1.00 96.25 90 ALA A C 1
ATOM 702 O O . ALA A 1 90 ? 5.720 -13.126 7.926 1.00 96.25 90 ALA A O 1
ATOM 703 N N . GLY A 1 91 ? 4.802 -12.626 5.939 1.00 96.62 91 GLY A N 1
ATOM 704 C CA . GLY A 1 91 ? 3.609 -13.463 6.059 1.00 96.62 91 GLY A CA 1
ATOM 705 C C . GLY A 1 91 ? 2.347 -12.680 6.425 1.00 96.62 91 GLY A C 1
ATOM 706 O O . GLY A 1 91 ? 1.251 -13.165 6.150 1.00 96.62 91 GLY A O 1
ATOM 707 N N . ASP A 1 92 ? 2.472 -11.458 6.955 1.00 97.00 92 ASP A N 1
ATOM 708 C CA . ASP A 1 92 ? 1.304 -10.634 7.263 1.00 97.00 92 ASP A CA 1
ATOM 709 C C . ASP A 1 92 ? 0.595 -10.173 5.985 1.00 97.00 92 ASP A C 1
ATOM 711 O O . ASP A 1 92 ? 1.214 -9.748 5.006 1.00 97.00 92 ASP A O 1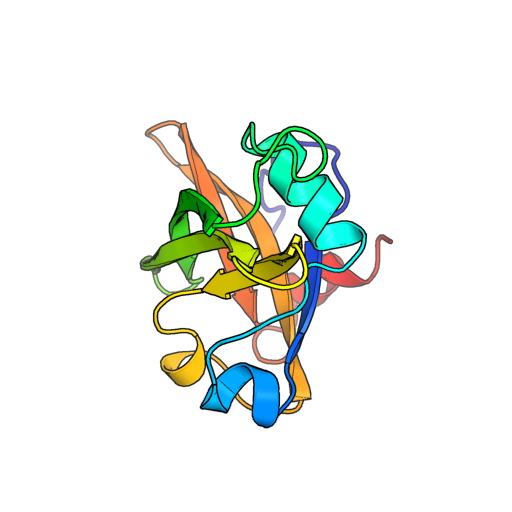
ATOM 715 N N . THR A 1 93 ? -0.732 -10.208 6.019 1.00 95.75 93 THR A N 1
ATOM 716 C CA . THR A 1 93 ? -1.593 -9.614 4.996 1.00 95.75 93 THR A CA 1
ATOM 717 C C . THR A 1 93 ? -1.977 -8.202 5.410 1.00 95.75 93 THR A C 1
ATOM 719 O O . THR A 1 93 ? -2.518 -7.985 6.497 1.00 95.75 93 THR A O 1
ATOM 722 N N . VAL A 1 94 ? -1.728 -7.243 4.521 1.00 95.38 94 VAL A N 1
ATOM 723 C CA . VAL A 1 94 ? -2.101 -5.839 4.705 1.00 95.38 94 VAL A CA 1
ATOM 724 C C . VAL A 1 94 ? -3.198 -5.473 3.725 1.00 95.38 94 VAL A C 1
ATOM 726 O O . VAL A 1 94 ? -3.059 -5.727 2.529 1.00 95.38 94 VAL A O 1
ATOM 729 N N . ALA A 1 95 ? -4.254 -4.847 4.237 1.00 94.56 95 ALA A N 1
ATOM 730 C CA . ALA A 1 95 ? -5.317 -4.234 3.463 1.00 94.56 95 ALA A CA 1
ATOM 731 C C . ALA A 1 95 ? -5.176 -2.701 3.455 1.00 94.56 95 ALA A C 1
ATOM 733 O O . ALA A 1 95 ? -4.782 -2.096 4.453 1.00 94.56 95 ALA A O 1
ATOM 734 N N . LEU A 1 96 ? -5.515 -2.080 2.327 1.00 93.50 96 LEU A N 1
ATOM 735 C CA . LEU A 1 96 ? -5.655 -0.640 2.150 1.00 93.50 96 LEU A CA 1
ATOM 736 C C . LEU A 1 96 ? -7.126 -0.312 1.921 1.00 93.50 96 LEU A C 1
ATOM 738 O O . LEU A 1 96 ? -7.784 -0.905 1.061 1.00 93.50 96 LEU A O 1
ATOM 742 N N . THR A 1 97 ? -7.628 0.649 2.682 1.00 91.44 97 THR A N 1
ATOM 743 C CA . THR A 1 97 ? -8.999 1.149 2.570 1.00 91.44 97 THR A CA 1
ATOM 744 C C . THR A 1 97 ? -9.047 2.625 2.966 1.00 91.44 97 THR A C 1
ATOM 746 O O . THR A 1 97 ? -8.006 3.268 3.081 1.00 91.44 97 THR A O 1
ATOM 749 N N . PHE A 1 98 ? -10.241 3.172 3.157 1.00 89.00 98 PHE A N 1
ATOM 750 C CA . PHE A 1 98 ? -10.456 4.522 3.659 1.00 89.00 98 PHE A CA 1
ATOM 751 C C . PHE A 1 98 ? -11.101 4.474 5.039 1.00 89.00 98 PHE A C 1
ATOM 753 O O . PHE A 1 98 ? -11.898 3.584 5.333 1.00 89.00 98 PHE A O 1
ATOM 760 N N . LYS A 1 99 ? -10.779 5.453 5.876 1.00 87.06 99 LYS A N 1
ATOM 761 C CA . LYS A 1 99 ? -11.448 5.709 7.148 1.00 87.06 99 LYS A CA 1
ATOM 762 C C . LYS A 1 99 ? -12.020 7.118 7.111 1.00 87.06 99 LYS A C 1
ATOM 764 O O . LYS A 1 99 ? -11.317 8.061 6.759 1.00 87.06 99 LYS A O 1
ATOM 769 N N . VAL A 1 100 ? -13.290 7.252 7.477 1.00 83.44 100 VAL A N 1
ATOM 770 C CA . VAL A 1 100 ? -13.939 8.559 7.622 1.00 83.44 100 VAL A CA 1
ATOM 771 C C . VAL A 1 100 ? -13.527 9.169 8.960 1.00 83.44 100 VAL A C 1
ATOM 773 O O . VAL A 1 100 ? -13.664 8.540 10.011 1.00 83.44 100 VAL A O 1
ATOM 776 N N . THR A 1 101 ? -13.019 10.391 8.911 1.00 81.94 101 THR A N 1
ATOM 777 C CA . THR A 1 101 ? -12.670 11.245 10.046 1.00 81.94 101 THR A CA 1
ATOM 778 C C . THR A 1 101 ? -13.561 12.491 10.038 1.00 81.94 101 THR A C 1
ATOM 780 O O . THR A 1 101 ? -14.355 12.701 9.120 1.00 81.94 101 THR A O 1
ATOM 783 N N . ALA A 1 102 ? -13.448 13.335 11.067 1.00 81.06 102 ALA A N 1
ATOM 784 C CA . ALA A 1 102 ? -14.168 14.611 11.113 1.00 81.06 102 ALA A CA 1
ATOM 785 C C . ALA A 1 102 ? -13.742 15.585 9.992 1.00 81.06 102 ALA A C 1
ATOM 787 O O . ALA A 1 102 ? -14.503 16.479 9.634 1.00 81.06 102 ALA A O 1
ATOM 788 N N . GLU A 1 103 ? -12.541 15.400 9.441 1.00 80.12 103 GLU A N 1
ATOM 789 C CA . GLU A 1 103 ? -11.913 16.275 8.444 1.00 80.12 103 GLU A CA 1
ATOM 790 C C . GLU A 1 103 ? -12.067 15.747 7.008 1.00 80.12 103 GLU A C 1
ATOM 792 O O . GLU A 1 103 ? -11.765 16.462 6.054 1.00 80.12 103 GLU A O 1
ATOM 797 N N . GLY A 1 104 ? -12.543 14.509 6.832 1.00 82.88 104 GLY A N 1
ATOM 798 C CA . GLY A 1 104 ? -12.726 13.889 5.522 1.00 82.88 104 GLY A CA 1
ATOM 799 C C . GLY A 1 104 ? -12.437 12.391 5.527 1.00 82.88 104 GLY A C 1
ATOM 800 O O . GLY A 1 104 ? -12.655 11.701 6.516 1.00 82.88 104 GLY A O 1
ATOM 801 N N . GLU A 1 105 ? -11.963 11.863 4.402 1.00 86.06 105 GLU A N 1
ATOM 802 C CA . GLU A 1 105 ? -11.487 10.481 4.307 1.00 86.06 105 GLU A CA 1
ATOM 803 C C . GLU A 1 105 ? -9.960 10.452 4.339 1.00 86.06 105 GLU A C 1
ATOM 805 O O . GLU A 1 105 ? -9.309 11.194 3.606 1.00 86.06 105 GLU A O 1
ATOM 810 N N . VAL A 1 106 ? -9.393 9.547 5.134 1.00 89.69 106 VAL A N 1
ATOM 811 C CA . VAL A 1 106 ? -7.955 9.257 5.148 1.00 89.69 106 VAL A CA 1
ATOM 812 C C . VAL A 1 106 ? -7.705 7.832 4.668 1.00 89.69 106 VAL A C 1
ATOM 814 O O . VAL A 1 106 ? -8.520 6.933 4.899 1.00 89.69 106 VAL A O 1
ATOM 817 N N . VAL A 1 107 ? -6.576 7.603 3.993 1.00 93.25 107 VAL A N 1
ATOM 818 C CA . VAL A 1 107 ? -6.153 6.244 3.646 1.00 93.25 107 VAL A CA 1
ATOM 819 C C . VAL A 1 107 ? -5.784 5.488 4.913 1.00 93.25 107 VAL A C 1
ATOM 821 O O . VAL A 1 107 ? -5.005 5.961 5.737 1.00 93.25 107 VAL A O 1
ATOM 824 N N . TRP A 1 108 ? -6.305 4.276 5.038 1.00 93.81 108 TRP A N 1
ATOM 825 C CA . TRP A 1 108 ? -6.108 3.428 6.196 1.00 93.81 108 TRP A CA 1
ATOM 826 C C . TRP A 1 108 ? -5.348 2.157 5.833 1.00 93.81 108 TRP A C 1
ATOM 828 O O . TRP A 1 108 ? -5.730 1.434 4.909 1.00 93.81 108 TRP A O 1
ATOM 838 N N . VAL A 1 109 ? -4.264 1.893 6.565 1.00 95.06 109 VAL A N 1
ATOM 839 C CA . VAL A 1 109 ? -3.388 0.732 6.376 1.00 95.06 109 VAL A CA 1
ATOM 840 C C . VAL A 1 109 ? -3.619 -0.261 7.508 1.00 95.06 109 VAL A C 1
ATOM 842 O O . VAL A 1 109 ? -3.299 0.009 8.666 1.00 95.06 109 VAL A O 1
ATOM 845 N N . VAL A 1 110 ? -4.153 -1.433 7.171 1.00 94.81 110 VAL A N 1
ATOM 846 C CA . VAL A 1 110 ? -4.636 -2.408 8.152 1.00 94.81 110 VAL A CA 1
ATOM 847 C C . VAL A 1 110 ? -3.893 -3.727 8.008 1.00 94.81 110 VAL A C 1
ATOM 849 O O . VAL A 1 110 ? -4.014 -4.405 6.992 1.00 94.81 110 VAL A O 1
ATOM 852 N N . ASN A 1 111 ? -3.162 -4.138 9.042 1.00 95.81 111 ASN A N 1
ATOM 853 C CA . ASN A 1 111 ? -2.641 -5.500 9.129 1.00 95.81 111 ASN A CA 1
ATOM 854 C C . ASN A 1 111 ? -3.767 -6.440 9.584 1.00 95.81 111 ASN A C 1
ATOM 856 O O . ASN A 1 111 ? -4.049 -6.537 10.779 1.00 95.81 111 ASN A O 1
ATOM 860 N N . VAL A 1 112 ? -4.427 -7.104 8.633 1.00 94.38 112 VAL A N 1
ATOM 861 C CA . VAL A 1 112 ? -5.594 -7.967 8.898 1.00 94.38 112 VAL A CA 1
ATOM 862 C C . VAL A 1 112 ? -5.208 -9.325 9.484 1.00 94.38 112 VAL A C 1
ATOM 864 O O . VAL A 1 112 ? -6.057 -10.035 10.011 1.00 94.38 112 VAL A O 1
ATOM 867 N N . THR A 1 113 ? -3.927 -9.702 9.402 1.00 95.44 113 THR A N 1
ATOM 868 C CA . THR A 1 113 ? -3.416 -10.924 10.045 1.00 95.44 113 THR A CA 1
ATOM 869 C C . THR A 1 113 ? -3.334 -10.749 11.556 1.00 95.44 113 THR A C 1
ATOM 871 O O . THR A 1 113 ? -3.720 -11.647 12.298 1.00 95.44 113 THR A O 1
ATOM 874 N N . ARG A 1 114 ? -2.897 -9.571 12.011 1.00 95.00 114 ARG A N 1
ATOM 875 C CA . ARG A 1 114 ? -2.787 -9.242 13.440 1.00 95.00 114 ARG A CA 1
ATOM 876 C C . ARG A 1 114 ? -4.076 -8.697 14.052 1.00 95.00 114 ARG A C 1
ATOM 878 O O . ARG A 1 114 ? -4.201 -8.694 15.270 1.00 95.00 114 ARG A O 1
ATOM 885 N N . GLN A 1 115 ? -5.008 -8.237 13.220 1.00 92.94 115 GLN A N 1
ATOM 886 C CA . GLN A 1 115 ? -6.278 -7.640 13.640 1.00 92.94 115 GLN A CA 1
ATOM 887 C C . GLN A 1 115 ? -7.441 -8.381 12.968 1.00 92.94 115 GLN A C 1
ATOM 889 O O . GLN A 1 115 ? -7.952 -7.939 11.928 1.00 92.94 115 GLN A O 1
ATOM 894 N N . PRO A 1 116 ? -7.826 -9.556 13.503 1.00 89.19 116 PRO A N 1
ATOM 895 C CA . PRO A 1 116 ? -8.817 -10.434 12.885 1.00 89.19 116 PRO A CA 1
ATOM 896 C C . PRO A 1 116 ? -10.204 -9.790 12.755 1.00 89.19 116 PRO A C 1
ATOM 898 O O . PRO A 1 116 ? -10.969 -10.163 11.867 1.00 89.19 116 PRO A O 1
ATOM 901 N N . GLU A 1 117 ? -10.526 -8.781 13.563 1.00 89.75 117 GLU A N 1
ATOM 902 C CA . GLU A 1 117 ? -11.747 -7.981 13.450 1.00 89.75 117 GLU A CA 1
ATOM 903 C C . GLU A 1 117 ? -11.887 -7.270 12.090 1.00 89.75 117 GLU A C 1
ATOM 905 O O . GLU A 1 117 ? -13.000 -6.939 11.668 1.00 89.75 117 GLU A O 1
ATOM 910 N N . TYR A 1 118 ? -10.779 -7.086 11.364 1.00 90.06 118 TYR A N 1
ATOM 911 C CA . TYR A 1 118 ? -10.747 -6.485 10.031 1.00 90.06 118 TYR A CA 1
ATOM 912 C C . TYR A 1 118 ? -10.543 -7.497 8.901 1.00 90.06 118 TYR A C 1
ATOM 914 O O . TYR A 1 118 ? -10.432 -7.098 7.743 1.00 90.06 118 TYR A O 1
ATOM 922 N N . ARG A 1 119 ? -10.550 -8.803 9.187 1.00 87.12 119 ARG A N 1
ATOM 923 C CA . ARG A 1 119 ? -10.318 -9.861 8.187 1.00 87.12 119 ARG A CA 1
ATOM 924 C C . ARG A 1 119 ? -11.300 -9.826 7.012 1.00 87.12 119 ARG A C 1
ATOM 926 O O . ARG A 1 119 ? -10.916 -10.086 5.877 1.00 87.12 119 ARG A O 1
ATOM 933 N N . ARG A 1 120 ? -12.527 -9.357 7.250 1.00 84.88 120 ARG A N 1
ATOM 934 C CA . ARG A 1 120 ? -13.533 -9.106 6.203 1.00 84.88 120 ARG A CA 1
ATOM 935 C C . ARG A 1 120 ? -13.053 -8.185 5.068 1.00 84.88 120 ARG A C 1
ATOM 937 O O . ARG A 1 120 ? -13.614 -8.231 3.981 1.00 84.88 120 ARG A O 1
ATOM 944 N N . LEU A 1 121 ? -12.019 -7.365 5.301 1.00 84.12 121 LEU A N 1
ATOM 945 C CA . LEU A 1 121 ? -11.394 -6.516 4.280 1.00 84.12 121 LEU A CA 1
ATOM 946 C C . LEU A 1 121 ? -10.623 -7.310 3.213 1.00 84.12 121 LEU A C 1
ATOM 948 O O . LEU A 1 121 ? -10.160 -6.709 2.260 1.00 84.12 121 LEU A O 1
ATOM 952 N N . VAL A 1 122 ? -10.437 -8.622 3.350 1.00 83.38 122 VAL A N 1
ATOM 953 C CA . VAL A 1 122 ? -9.808 -9.446 2.298 1.00 83.38 122 VAL A CA 1
ATOM 954 C C . VAL A 1 122 ? -10.702 -10.584 1.809 1.00 83.38 122 VAL A C 1
ATOM 956 O O . VAL A 1 122 ? -10.387 -11.226 0.817 1.00 83.38 122 VAL A O 1
ATOM 959 N N . GLU A 1 123 ? -11.830 -10.824 2.478 1.00 71.25 123 GLU A N 1
ATOM 960 C CA . GLU A 1 123 ? -12.747 -11.937 2.186 1.00 71.25 123 GLU A CA 1
ATOM 961 C C . GLU A 1 123 ? -13.867 -11.556 1.205 1.00 71.25 123 GLU A C 1
ATOM 963 O O . GLU A 1 123 ? -14.534 -12.429 0.664 1.00 71.25 123 GLU A O 1
ATOM 968 N N . ALA A 1 124 ? -14.074 -10.260 0.956 1.00 53.59 124 ALA A N 1
ATOM 969 C CA . ALA A 1 124 ? -15.134 -9.744 0.085 1.00 53.59 124 ALA A CA 1
ATOM 970 C C . ALA A 1 124 ? -14.695 -9.521 -1.382 1.00 53.59 124 ALA A C 1
ATOM 972 O O . ALA A 1 124 ? -15.309 -8.709 -2.075 1.00 53.59 124 ALA A O 1
ATOM 973 N N . SER A 1 125 ? -13.608 -10.167 -1.827 1.00 47.12 125 SER A N 1
ATOM 974 C CA . SER A 1 125 ? -13.019 -10.002 -3.173 1.00 47.12 125 SER A CA 1
ATOM 975 C C . SER A 1 125 ? -13.353 -11.155 -4.106 1.00 47.12 125 SER A C 1
ATOM 977 O O . SER A 1 125 ? -13.259 -12.312 -3.643 1.00 47.12 125 SER A O 1
#